Protein AF-A0A527NQM2-F1 (afdb_monomer_lite)

Secondary structure (DSSP, 8-state):
--HHHHHHHHHHHHHTHHHHHHHH-TTSEEETTEEEES-TT--SSSSEEEE-SS-SSSTT-TT-EEE----S----GGG-S--

Sequence (83 aa):
MSRRDLSELASCLGRQAEAVCRRYLSNGRRVGRYWVVGDARNTSGRSMFVRLKGPDFGKGAAGKWTEYVAPRVMLRPRDWALS

Foldseek 3Di:
DDPVVVLVVQLVCLQVVVVVCVVQLVLWDDDPQKTAAQDSNNHRDGQKIFGNDDPSDDDSGGRDMDGHPDPPDDDDPPPPPDD

Structure (mmCIF, N/CA/C/O backbone):
data_AF-A0A527NQM2-F1
#
_entry.id   AF-A0A527NQM2-F1
#
loop_
_atom_site.group_PDB
_atom_site.id
_atom_site.type_symbol
_atom_site.label_atom_id
_atom_site.label_alt_id
_atom_site.label_comp_id
_atom_site.label_asym_id
_atom_site.label_entity_id
_atom_site.label_seq_id
_atom_site.pdbx_PDB_ins_code
_atom_site.Cartn_x
_atom_site.Cartn_y
_atom_site.Cartn_z
_atom_site.occupancy
_atom_site.B_iso_or_equiv
_atom_site.auth_seq_id
_atom_site.auth_comp_id
_atom_site.auth_asym_id
_atom_site.auth_atom_id
_atom_site.pdbx_PDB_model_num
ATOM 1 N N . MET A 1 1 ? -24.387 -1.976 3.903 1.00 59.25 1 MET A N 1
ATOM 2 C CA . MET A 1 1 ? -23.036 -1.491 4.252 1.00 59.25 1 MET A CA 1
ATOM 3 C C . MET A 1 1 ? -23.098 0.005 4.488 1.00 59.25 1 MET A C 1
ATOM 5 O O . MET A 1 1 ? -23.260 0.769 3.543 1.00 59.25 1 MET A O 1
ATOM 9 N N . SER A 1 2 ? -23.062 0.413 5.752 1.00 79.88 2 SER A N 1
ATOM 10 C CA . SER A 1 2 ? -23.008 1.817 6.149 1.00 79.88 2 SER A CA 1
ATOM 11 C C . SER A 1 2 ? -21.600 2.388 5.916 1.00 79.88 2 SER A C 1
ATOM 13 O O . SER A 1 2 ? -20.619 1.648 5.844 1.00 79.88 2 SER A O 1
ATOM 15 N N . ARG A 1 3 ? -21.461 3.718 5.837 1.00 71.00 3 ARG A N 1
ATOM 16 C CA . ARG A 1 3 ? -20.142 4.378 5.755 1.00 71.00 3 ARG A CA 1
ATOM 17 C C . ARG A 1 3 ? -19.233 4.019 6.943 1.00 71.00 3 ARG A C 1
ATOM 19 O O . ARG A 1 3 ? -18.018 4.019 6.782 1.00 71.00 3 ARG A O 1
ATOM 26 N N . ARG A 1 4 ? -19.803 3.707 8.115 1.00 73.31 4 ARG A N 1
ATOM 27 C CA . ARG A 1 4 ? -19.029 3.285 9.295 1.00 73.31 4 ARG A CA 1
ATOM 28 C C . ARG A 1 4 ? -18.405 1.909 9.071 1.00 73.31 4 ARG A C 1
ATOM 30 O O . ARG A 1 4 ? -17.228 1.746 9.354 1.00 73.31 4 ARG A O 1
ATOM 37 N N . ASP A 1 5 ? -19.136 0.986 8.449 1.00 83.75 5 ASP A N 1
ATOM 38 C CA . ASP A 1 5 ? -18.654 -0.371 8.158 1.00 83.75 5 ASP A CA 1
ATOM 39 C C . ASP A 1 5 ? -17.436 -0.343 7.217 1.00 83.75 5 ASP A C 1
ATOM 41 O O . ASP A 1 5 ? -16.479 -1.090 7.403 1.00 83.75 5 ASP A O 1
ATOM 45 N N . LEU A 1 6 ? -17.444 0.556 6.223 1.00 85.94 6 LEU A N 1
ATOM 46 C CA . LEU A 1 6 ? -16.326 0.739 5.289 1.00 85.94 6 LEU A CA 1
ATOM 47 C C . LEU A 1 6 ? -15.079 1.314 5.970 1.00 85.94 6 LEU A C 1
ATOM 49 O O . LEU A 1 6 ? -13.965 0.889 5.665 1.00 85.94 6 LEU A O 1
ATOM 53 N N . SER A 1 7 ? -15.258 2.269 6.884 1.00 85.31 7 SER A N 1
ATOM 54 C CA . SER A 1 7 ? -14.157 2.853 7.655 1.00 85.31 7 SER A CA 1
ATOM 55 C C . SER A 1 7 ? -13.527 1.828 8.601 1.00 85.31 7 SER A C 1
ATOM 57 O O . SER A 1 7 ? -12.307 1.697 8.624 1.00 85.31 7 SER A O 1
ATOM 59 N N . GLU A 1 8 ? -14.343 1.054 9.317 1.00 87.06 8 GLU A N 1
ATOM 60 C CA . GLU A 1 8 ? -13.869 -0.026 10.194 1.00 87.06 8 GLU A CA 1
ATOM 61 C C . GLU A 1 8 ? -13.120 -1.109 9.409 1.00 87.06 8 GLU A C 1
ATOM 63 O O . GLU A 1 8 ? -12.047 -1.567 9.819 1.00 87.06 8 GLU A O 1
ATOM 68 N N . LEU A 1 9 ? -13.636 -1.475 8.230 1.00 88.31 9 LEU A N 1
ATOM 69 C CA . LEU A 1 9 ? -12.963 -2.405 7.328 1.00 88.31 9 LEU A CA 1
ATOM 70 C C . LEU A 1 9 ? -11.608 -1.856 6.865 1.00 88.31 9 LEU A C 1
ATOM 72 O O . LEU A 1 9 ? -10.607 -2.573 6.916 1.00 88.31 9 LEU A O 1
ATOM 76 N N . ALA A 1 10 ? -11.558 -0.589 6.446 1.00 87.31 10 ALA A N 1
ATOM 77 C CA . ALA A 1 10 ? -10.323 0.053 6.007 1.00 87.31 10 ALA A CA 1
ATOM 78 C C . ALA A 1 10 ? -9.259 0.059 7.114 1.00 87.31 10 ALA A C 1
ATOM 80 O O . ALA A 1 10 ? -8.098 -0.249 6.846 1.00 87.31 10 ALA A O 1
ATOM 81 N N . SER A 1 11 ? -9.641 0.328 8.361 1.00 87.25 11 SER A N 1
ATOM 82 C CA . SER A 1 11 ? -8.712 0.298 9.495 1.00 87.25 11 SER A CA 1
ATOM 83 C C . SER A 1 11 ? -8.264 -1.107 9.865 1.00 87.25 11 SER A C 1
ATOM 85 O O . SER A 1 11 ? -7.084 -1.315 10.148 1.00 87.25 11 SER A O 1
ATOM 87 N N . CYS A 1 12 ? -9.154 -2.098 9.787 1.00 89.31 12 CYS A N 1
ATOM 88 C CA . CYS A 1 12 ? -8.773 -3.496 9.973 1.00 89.31 12 CYS A CA 1
ATOM 89 C C . CYS A 1 12 ? -7.734 -3.946 8.933 1.00 89.31 12 CYS A C 1
ATOM 91 O O . CYS A 1 12 ? -6.729 -4.569 9.286 1.00 89.31 12 CYS A O 1
ATOM 93 N N . LEU A 1 13 ? -7.922 -3.555 7.669 1.00 87.81 13 LEU A N 1
ATOM 94 C CA . LEU A 1 13 ? -6.942 -3.780 6.604 1.00 87.81 13 LEU A CA 1
ATOM 95 C C . LEU A 1 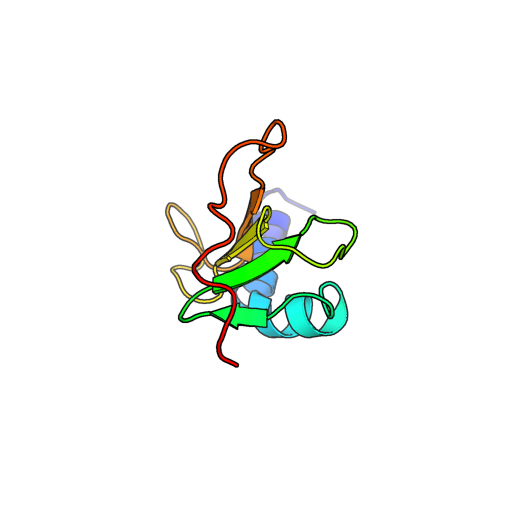13 ? -5.650 -2.986 6.837 1.00 87.81 13 LEU A C 1
ATOM 97 O O . LEU A 1 13 ? -4.563 -3.509 6.603 1.00 87.81 13 LEU A O 1
ATOM 101 N N . GLY A 1 14 ? -5.750 -1.760 7.355 1.00 90.56 14 GLY A N 1
ATOM 102 C CA . GLY A 1 14 ? -4.608 -0.924 7.722 1.00 90.56 14 GLY A CA 1
ATOM 103 C C . GLY A 1 14 ? -3.702 -1.583 8.762 1.00 90.56 14 GLY A C 1
ATOM 104 O O . GLY A 1 14 ? -2.483 -1.601 8.587 1.00 90.56 14 GLY A O 1
ATOM 105 N N . ARG A 1 15 ? -4.275 -2.220 9.792 1.00 91.38 15 ARG A N 1
ATOM 106 C CA . ARG A 1 15 ? -3.513 -3.002 10.787 1.00 91.38 15 ARG A CA 1
ATOM 107 C C . ARG A 1 15 ? -2.784 -4.196 10.169 1.00 91.38 15 ARG A C 1
ATOM 109 O O . ARG A 1 15 ? -1.707 -4.567 10.629 1.00 91.38 15 ARG A O 1
ATOM 116 N N . GLN A 1 16 ? -3.340 -4.764 9.103 1.00 94.94 16 GLN A N 1
ATOM 117 C CA . GLN A 1 16 ? -2.761 -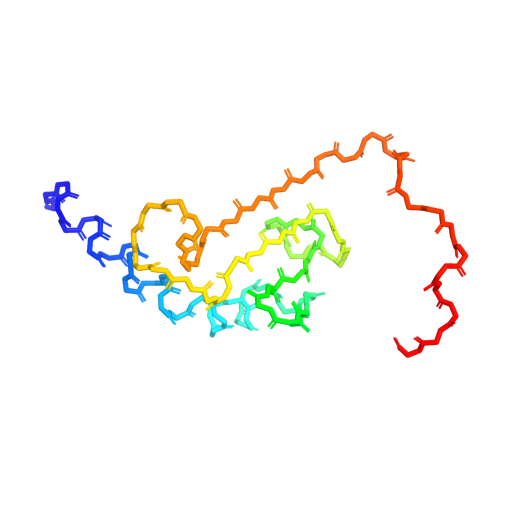5.883 8.357 1.00 94.94 16 GLN A CA 1
ATOM 118 C C . GLN A 1 16 ? -1.946 -5.441 7.131 1.00 94.94 16 GLN A C 1
ATOM 120 O O . GLN A 1 16 ? -1.594 -6.276 6.296 1.00 94.94 16 GLN A O 1
ATOM 125 N N . ALA A 1 17 ? -1.602 -4.151 7.017 1.00 95.56 17 ALA A N 1
ATOM 126 C CA . ALA A 1 17 ? -0.982 -3.594 5.817 1.00 95.56 17 ALA A CA 1
ATOM 127 C C . ALA A 1 17 ? 0.279 -4.350 5.375 1.00 95.56 17 ALA A C 1
ATOM 129 O O . ALA A 1 17 ? 0.475 -4.551 4.180 1.00 95.56 17 ALA A O 1
ATOM 130 N N . GLU A 1 18 ? 1.119 -4.818 6.306 1.00 95.75 18 GLU A N 1
ATOM 131 C CA . GLU A 1 18 ? 2.319 -5.580 5.937 1.00 95.75 18 GLU A CA 1
ATOM 132 C C . GLU A 1 18 ? 1.981 -6.942 5.321 1.00 95.75 18 GLU A C 1
ATOM 134 O O . GLU A 1 18 ? 2.590 -7.320 4.323 1.00 95.75 18 GLU A O 1
ATOM 139 N N . ALA A 1 19 ? 1.003 -7.664 5.869 1.00 96.62 19 ALA A N 1
ATOM 140 C CA . ALA A 1 19 ? 0.575 -8.950 5.322 1.00 96.62 19 ALA A CA 1
ATOM 141 C C . ALA A 1 19 ? -0.028 -8.780 3.918 1.00 96.62 19 ALA A C 1
ATOM 143 O O . ALA A 1 19 ? 0.314 -9.527 3.000 1.00 96.62 19 ALA A O 1
ATOM 144 N N . VAL A 1 20 ? -0.849 -7.742 3.727 1.00 94.81 20 VAL A N 1
ATOM 145 C CA . VAL A 1 20 ? -1.414 -7.374 2.420 1.00 94.81 20 VAL A CA 1
ATOM 146 C C . VAL A 1 20 ? -0.300 -7.037 1.426 1.00 94.81 20 VAL A C 1
ATOM 148 O O . VAL A 1 20 ? -0.291 -7.563 0.314 1.00 94.81 20 VAL A O 1
ATOM 151 N N . CYS A 1 21 ? 0.679 -6.222 1.829 1.00 96.25 21 CYS A N 1
ATOM 152 C CA . CYS A 1 21 ? 1.807 -5.861 0.972 1.00 96.25 21 CYS A CA 1
ATOM 153 C C . CYS A 1 21 ? 2.653 -7.082 0.594 1.00 96.25 21 CYS A C 1
ATOM 155 O O . CYS A 1 21 ? 2.990 -7.246 -0.571 1.00 96.25 21 CYS A O 1
ATOM 157 N N . ARG A 1 22 ? 2.937 -7.989 1.534 1.00 96.69 22 ARG A N 1
ATOM 158 C CA . ARG A 1 22 ? 3.653 -9.240 1.234 1.00 96.69 22 ARG A CA 1
ATOM 159 C C . ARG A 1 22 ? 2.898 -10.121 0.235 1.00 96.69 22 ARG A C 1
ATOM 161 O O . ARG A 1 22 ? 3.533 -10.787 -0.575 1.00 96.69 22 ARG A O 1
ATOM 168 N N . ARG A 1 23 ? 1.560 -10.133 0.288 1.00 97.00 23 ARG A N 1
ATOM 169 C CA . ARG A 1 23 ? 0.717 -10.964 -0.585 1.00 97.00 23 ARG A CA 1
ATOM 170 C C . ARG A 1 23 ? 0.550 -10.391 -1.991 1.00 97.00 23 ARG A C 1
ATOM 172 O O . ARG A 1 23 ? 0.604 -11.156 -2.946 1.00 97.00 23 ARG A O 1
ATOM 179 N N . TYR A 1 24 ? 0.311 -9.087 -2.110 1.00 95.88 24 TYR A N 1
ATOM 180 C CA . TYR A 1 24 ? -0.087 -8.455 -3.377 1.00 95.88 24 TYR A CA 1
ATOM 181 C C . TYR A 1 24 ? 0.976 -7.523 -3.967 1.00 95.88 24 TYR A C 1
ATOM 183 O O . TYR A 1 24 ? 0.979 -7.288 -5.170 1.00 95.88 24 TYR A O 1
ATOM 191 N N . LEU A 1 25 ? 1.886 -7.010 -3.138 1.00 96.38 25 LEU A N 1
ATOM 192 C CA . LEU A 1 25 ? 2.972 -6.102 -3.520 1.00 96.38 25 LEU A CA 1
ATOM 193 C C . LEU A 1 25 ? 4.341 -6.757 -3.272 1.00 96.38 25 LEU A C 1
ATOM 195 O O . LEU A 1 25 ? 5.249 -6.141 -2.707 1.00 96.38 25 LEU A O 1
ATOM 199 N N . SER A 1 26 ? 4.473 -8.025 -3.665 1.00 97.12 26 SER A N 1
ATOM 200 C CA . SER A 1 26 ? 5.630 -8.887 -3.388 1.00 97.12 26 SER A CA 1
ATOM 201 C C . SER A 1 26 ? 6.961 -8.396 -3.970 1.00 97.12 26 SER A C 1
ATOM 203 O O . SER A 1 26 ? 8.006 -8.784 -3.460 1.00 97.12 26 SER A O 1
ATOM 205 N N . ASN A 1 27 ? 6.943 -7.547 -5.005 1.00 96.56 27 ASN A N 1
ATOM 206 C CA . ASN A 1 27 ? 8.150 -6.938 -5.582 1.00 96.56 27 ASN A CA 1
ATOM 207 C C . ASN A 1 27 ? 8.632 -5.722 -4.777 1.00 96.56 27 ASN A C 1
ATOM 209 O O . ASN A 1 27 ? 9.664 -5.124 -5.090 1.00 96.56 27 ASN A O 1
ATOM 213 N N . GLY A 1 28 ? 7.870 -5.321 -3.759 1.00 96.06 28 GLY A N 1
ATOM 214 C CA . GLY A 1 28 ? 8.291 -4.328 -2.791 1.00 96.06 28 GLY A CA 1
ATOM 215 C C . GLY A 1 28 ? 9.084 -4.927 -1.632 1.00 96.06 28 GLY A C 1
ATOM 216 O O . GLY A 1 28 ? 9.327 -6.128 -1.543 1.00 96.06 28 GLY A O 1
ATOM 217 N N . ARG A 1 29 ? 9.493 -4.061 -0.707 1.00 97.19 29 ARG A N 1
ATOM 218 C CA . ARG A 1 29 ? 10.206 -4.463 0.510 1.00 97.19 29 ARG A CA 1
ATOM 219 C C . ARG A 1 29 ? 9.864 -3.575 1.691 1.00 97.19 29 ARG A C 1
ATOM 221 O O . ARG A 1 29 ? 9.520 -2.402 1.535 1.00 97.19 29 ARG A O 1
ATOM 228 N N . ARG A 1 30 ? 10.039 -4.113 2.895 1.00 97.25 30 ARG A N 1
ATOM 229 C CA . ARG A 1 30 ? 9.909 -3.349 4.135 1.00 97.25 30 ARG A CA 1
ATOM 230 C C . ARG A 1 30 ? 11.140 -2.464 4.359 1.00 97.25 30 ARG A C 1
ATOM 232 O O . ARG A 1 30 ? 12.258 -2.959 4.440 1.00 97.25 30 ARG A O 1
ATOM 239 N N . VAL A 1 31 ? 10.915 -1.163 4.530 1.00 96.50 31 VAL A N 1
ATOM 240 C CA . VAL A 1 31 ? 11.921 -0.161 4.909 1.00 96.50 31 VAL A CA 1
ATOM 241 C C . VAL A 1 31 ? 11.408 0.606 6.128 1.00 96.50 31 VAL A C 1
ATOM 243 O O . VAL A 1 31 ? 10.544 1.482 6.037 1.00 96.50 31 VAL A O 1
ATOM 246 N N . GLY A 1 32 ? 11.909 0.247 7.311 1.00 95.44 32 GLY A N 1
ATOM 247 C CA . GLY A 1 32 ? 11.471 0.835 8.577 1.00 95.44 32 GLY A CA 1
ATOM 248 C C . GLY A 1 32 ? 9.973 0.626 8.836 1.00 95.44 32 GLY A C 1
ATOM 249 O O . GLY A 1 32 ? 9.524 -0.494 9.073 1.00 95.44 32 GLY A O 1
ATOM 250 N N . ARG A 1 33 ? 9.200 1.720 8.825 1.00 95.75 33 ARG A N 1
ATOM 251 C CA . ARG A 1 33 ? 7.735 1.724 9.027 1.00 95.75 33 ARG A CA 1
ATOM 252 C C . ARG A 1 33 ? 6.939 1.714 7.718 1.00 95.75 33 ARG A C 1
ATOM 254 O O . ARG A 1 33 ? 5.732 1.943 7.758 1.00 95.75 33 ARG A O 1
ATOM 261 N N . TYR A 1 34 ? 7.593 1.478 6.586 1.00 96.56 34 TYR A N 1
ATOM 262 C CA . TYR A 1 34 ? 6.977 1.547 5.268 1.00 96.56 34 TYR A CA 1
ATOM 263 C C . TYR A 1 34 ? 7.219 0.269 4.467 1.00 96.56 34 TYR A C 1
ATOM 265 O O . TYR A 1 34 ? 8.232 -0.403 4.646 1.00 96.56 34 TYR A O 1
ATOM 273 N N . TRP A 1 35 ? 6.301 -0.040 3.561 1.00 97.31 35 TRP A N 1
ATOM 274 C CA . TRP A 1 35 ? 6.542 -0.906 2.413 1.00 97.31 35 TRP A CA 1
ATOM 275 C C . TRP A 1 35 ? 6.856 -0.021 1.217 1.00 97.31 35 TRP A C 1
ATOM 277 O O . TRP A 1 35 ? 6.141 0.952 1.007 1.00 97.31 35 TRP A O 1
ATOM 287 N N . VAL A 1 36 ? 7.904 -0.320 0.460 1.00 96.75 36 VAL A N 1
ATOM 288 C CA . VAL A 1 36 ? 8.328 0.462 -0.708 1.00 96.75 36 VAL A CA 1
ATOM 289 C C . VAL A 1 36 ? 8.250 -0.425 -1.943 1.00 96.75 36 VAL A C 1
ATOM 291 O O . VAL A 1 36 ? 8.800 -1.524 -1.924 1.00 96.75 36 VAL A O 1
ATOM 294 N N . VAL A 1 37 ? 7.576 0.046 -2.989 1.00 95.88 37 VAL A N 1
ATOM 295 C CA . VAL A 1 37 ? 7.338 -0.654 -4.261 1.00 95.88 37 VAL A CA 1
ATOM 296 C C . VAL A 1 37 ? 7.353 0.356 -5.419 1.00 95.88 37 VAL A C 1
ATOM 298 O O . VAL A 1 37 ? 7.424 1.567 -5.198 1.00 95.88 37 VAL A O 1
ATOM 301 N N . GLY A 1 38 ? 7.349 -0.110 -6.664 1.00 94.88 38 GLY A N 1
ATOM 302 C CA . GLY A 1 38 ? 7.238 0.753 -7.837 1.00 94.88 38 GLY A CA 1
ATOM 303 C C . GLY A 1 38 ? 5.867 1.413 -7.903 1.00 94.88 38 GLY A C 1
ATOM 304 O O . GLY A 1 38 ? 5.764 2.626 -7.767 1.00 94.88 38 GLY A O 1
ATOM 305 N N . ASP A 1 39 ? 4.810 0.629 -8.034 1.00 92.25 39 ASP A N 1
ATOM 306 C CA . ASP A 1 39 ? 3.450 1.145 -8.195 1.00 92.25 39 ASP A CA 1
ATOM 307 C C . ASP A 1 39 ? 2.402 0.155 -7.662 1.00 92.25 39 ASP A C 1
ATOM 309 O O . ASP A 1 39 ? 2.720 -0.930 -7.158 1.00 92.25 39 ASP A O 1
ATOM 313 N N . ALA A 1 40 ? 1.126 0.519 -7.800 1.00 92.88 40 ALA A N 1
ATOM 314 C CA . ALA A 1 40 ? 0.001 -0.331 -7.416 1.00 92.88 40 ALA A CA 1
ATOM 315 C C . ALA A 1 40 ? -0.138 -1.601 -8.282 1.00 92.88 40 ALA A C 1
ATOM 317 O O . ALA A 1 40 ? -0.855 -2.523 -7.894 1.00 92.88 40 ALA A O 1
ATOM 318 N N . ARG A 1 41 ? 0.552 -1.679 -9.431 1.00 94.38 41 ARG A N 1
ATOM 319 C CA . ARG A 1 41 ? 0.642 -2.881 -10.278 1.00 94.38 41 ARG A CA 1
ATOM 320 C C . ARG A 1 41 ? 1.775 -3.814 -9.842 1.00 94.38 41 ARG A C 1
ATOM 322 O O . ARG A 1 41 ? 2.080 -4.763 -10.559 1.00 94.38 41 ARG A O 1
ATOM 329 N N . ASN A 1 42 ? 2.373 -3.572 -8.671 1.00 95.06 42 ASN A N 1
ATOM 330 C CA . ASN A 1 42 ? 3.476 -4.357 -8.128 1.00 95.06 42 ASN A CA 1
ATOM 331 C C . ASN A 1 42 ? 4.717 -4.326 -9.036 1.00 95.06 42 ASN A C 1
ATOM 333 O O . ASN A 1 42 ? 5.473 -5.295 -9.084 1.00 95.06 42 ASN A O 1
ATOM 337 N N . THR A 1 43 ? 4.962 -3.238 -9.775 1.00 94.44 43 THR A N 1
ATOM 338 C CA . THR A 1 43 ? 6.266 -3.089 -10.434 1.00 94.44 43 THR A CA 1
ATOM 339 C C . THR A 1 43 ? 7.361 -2.935 -9.380 1.00 94.44 43 THR A C 1
ATOM 341 O O . THR A 1 43 ? 7.150 -2.383 -8.296 1.00 94.44 43 THR A O 1
ATOM 344 N N . SER A 1 44 ? 8.556 -3.453 -9.657 1.00 91.69 44 SER A N 1
ATOM 345 C CA . SER A 1 44 ? 9.716 -3.201 -8.801 1.00 91.69 44 SER A CA 1
ATOM 346 C C . SER A 1 44 ? 10.090 -1.721 -8.867 1.00 91.69 44 SER A C 1
ATOM 348 O O . SER A 1 44 ? 10.157 -1.149 -9.953 1.00 91.69 44 SER A O 1
ATOM 350 N N . GLY A 1 45 ? 10.389 -1.095 -7.732 1.00 90.31 45 GLY A N 1
ATOM 351 C CA . GLY A 1 45 ? 10.764 0.315 -7.720 1.00 90.31 45 GLY A CA 1
ATOM 352 C C . GLY A 1 45 ? 10.607 0.962 -6.355 1.00 90.31 45 GLY A C 1
ATOM 353 O O . GLY A 1 45 ? 10.595 0.287 -5.323 1.00 90.31 45 GLY A O 1
ATOM 354 N N . ARG A 1 46 ? 10.557 2.296 -6.354 1.00 91.00 46 ARG A N 1
ATOM 355 C CA . ARG A 1 46 ? 10.483 3.120 -5.136 1.00 91.00 46 ARG A CA 1
ATOM 356 C C . ARG A 1 46 ? 9.538 4.319 -5.274 1.00 91.00 46 ARG A C 1
ATOM 358 O O . ARG A 1 46 ? 9.615 5.237 -4.462 1.00 91.00 46 ARG A O 1
ATOM 365 N N . SER A 1 47 ? 8.699 4.341 -6.307 1.00 91.56 47 SER A N 1
ATOM 366 C CA . SER A 1 47 ? 7.743 5.427 -6.549 1.00 91.56 47 SER A CA 1
ATOM 367 C C . SER A 1 47 ? 6.538 5.348 -5.619 1.00 91.56 47 SER A C 1
ATOM 369 O O . SER A 1 47 ? 5.962 6.382 -5.311 1.00 91.56 47 SER A O 1
ATOM 371 N N . MET A 1 48 ? 6.201 4.175 -5.088 1.00 94.81 48 MET A N 1
ATOM 372 C CA . MET A 1 48 ? 5.082 3.992 -4.172 1.00 94.81 48 MET A CA 1
ATOM 373 C C . MET A 1 48 ? 5.540 3.498 -2.799 1.00 94.81 48 MET A C 1
ATOM 375 O O . MET A 1 48 ? 6.431 2.658 -2.666 1.00 94.81 48 MET A O 1
ATOM 379 N N . PHE A 1 49 ? 4.889 3.994 -1.749 1.00 95.19 49 PHE A N 1
ATOM 380 C CA . PHE A 1 49 ? 5.096 3.510 -0.391 1.00 95.19 49 PHE A CA 1
ATOM 381 C C . PHE A 1 49 ? 3.791 3.400 0.397 1.00 95.19 49 PHE A C 1
ATOM 383 O O . PHE A 1 49 ? 2.888 4.222 0.253 1.00 95.19 49 PHE A O 1
ATOM 390 N N . VAL A 1 50 ? 3.716 2.396 1.271 1.00 96.31 50 VAL A N 1
ATOM 391 C CA . VAL A 1 50 ? 2.583 2.109 2.164 1.00 96.31 50 VAL A CA 1
ATOM 392 C C . VAL A 1 50 ? 3.053 2.211 3.610 1.00 96.31 50 VAL A C 1
ATOM 394 O O . VAL A 1 50 ? 4.087 1.651 3.967 1.00 96.31 50 VAL A O 1
ATOM 397 N N . ARG A 1 51 ? 2.318 2.908 4.478 1.00 96.50 51 ARG A N 1
ATOM 398 C CA . ARG A 1 51 ? 2.605 2.949 5.921 1.00 96.50 51 ARG A CA 1
ATOM 399 C C . ARG A 1 51 ? 2.201 1.637 6.583 1.00 96.50 51 ARG A C 1
ATOM 401 O O . ARG A 1 51 ? 1.045 1.247 6.523 1.00 96.50 51 ARG A O 1
ATOM 408 N N . LEU A 1 52 ? 3.137 0.992 7.270 1.00 96.19 52 LEU A N 1
ATOM 409 C CA . LEU A 1 52 ? 2.903 -0.268 7.987 1.00 96.19 52 LEU A CA 1
ATOM 410 C C . LEU A 1 52 ? 2.544 -0.063 9.460 1.00 96.19 52 LEU A C 1
ATOM 412 O O . LEU A 1 52 ? 1.992 -0.954 10.092 1.00 96.19 52 LEU A O 1
ATOM 416 N N . LYS A 1 53 ? 2.907 1.091 10.028 1.00 94.31 53 LYS A N 1
ATOM 417 C CA . LYS A 1 53 ? 2.639 1.443 11.426 1.00 94.31 53 LYS A CA 1
ATOM 418 C C . LYS A 1 53 ? 2.087 2.860 11.510 1.00 94.31 53 LYS A C 1
ATOM 420 O O . LYS A 1 53 ? 2.619 3.760 10.858 1.00 94.31 53 LYS A O 1
ATOM 425 N N . GLY A 1 54 ? 1.084 3.051 12.356 1.00 92.62 54 GLY A N 1
ATOM 426 C CA . GLY A 1 54 ? 0.402 4.322 12.571 1.00 92.62 54 GLY A CA 1
ATOM 427 C C . GLY A 1 54 ? -0.910 4.114 13.326 1.00 92.62 54 GLY A C 1
ATOM 428 O O . GLY A 1 54 ? -1.221 2.972 13.665 1.00 92.62 54 GLY A O 1
ATOM 429 N N . PRO A 1 55 ? -1.664 5.191 13.594 1.00 92.62 55 PRO A N 1
ATOM 430 C CA . PRO A 1 55 ? -3.026 5.074 14.104 1.00 92.62 55 PRO A CA 1
ATOM 431 C C . PRO A 1 55 ? -3.933 4.343 13.102 1.00 92.62 55 PRO A C 1
ATOM 433 O O . PRO A 1 55 ? -3.615 4.239 11.917 1.00 92.62 55 PRO A O 1
ATOM 436 N N . ASP A 1 56 ? -5.089 3.883 13.568 1.00 88.06 56 ASP A N 1
ATOM 437 C CA . ASP A 1 56 ? -6.087 3.240 12.706 1.00 88.06 56 ASP A CA 1
ATOM 438 C C . ASP A 1 56 ? -6.754 4.232 11.743 1.00 88.06 56 ASP A C 1
ATOM 440 O O . ASP A 1 56 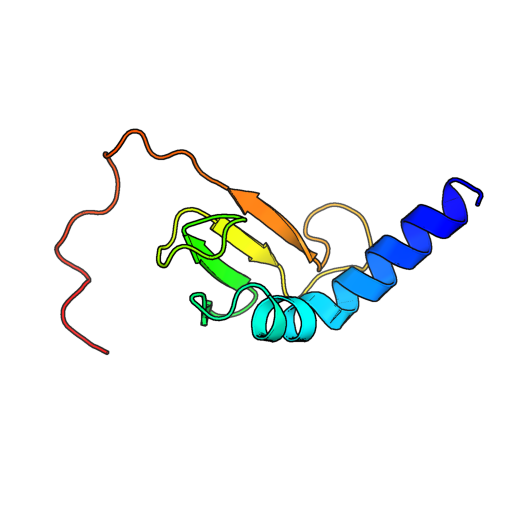? -7.212 3.849 10.667 1.00 88.06 56 ASP A O 1
ATOM 444 N N . PHE A 1 57 ? -6.768 5.519 12.102 1.00 86.12 57 PHE A N 1
ATOM 445 C CA . PHE A 1 57 ? -7.400 6.588 11.338 1.00 86.12 57 PHE A CA 1
ATOM 446 C C . PHE A 1 57 ? -6.560 7.869 11.353 1.00 86.12 57 PHE A C 1
ATOM 448 O O . PHE A 1 57 ? -5.713 8.087 12.220 1.00 86.12 57 PHE A O 1
ATOM 455 N N . GLY A 1 58 ? -6.825 8.754 10.392 1.00 86.94 58 GLY A N 1
ATOM 456 C CA . GLY A 1 58 ? -6.242 10.093 10.354 1.00 86.94 58 GLY A CA 1
ATOM 457 C C . GLY A 1 58 ? -4.834 10.169 9.755 1.00 86.94 58 GLY A C 1
ATOM 458 O O . GLY A 1 58 ? -4.393 9.335 8.955 1.00 86.94 58 GLY A O 1
ATOM 459 N N . LYS A 1 59 ? -4.124 11.257 10.069 1.00 87.94 59 LYS A N 1
ATOM 460 C CA . LYS A 1 59 ? -2.822 11.557 9.464 1.00 87.94 59 LYS A CA 1
ATOM 461 C C . LYS A 1 59 ? -1.784 10.527 9.910 1.00 87.94 59 LYS A C 1
ATOM 463 O O . LYS A 1 59 ? -1.476 10.403 11.087 1.00 87.94 59 LYS A O 1
ATOM 468 N N . GLY A 1 60 ? -1.200 9.837 8.933 1.00 89.00 60 GLY A N 1
ATOM 469 C CA . GLY A 1 60 ? -0.172 8.829 9.185 1.00 89.00 60 GLY A CA 1
ATOM 470 C C . GLY A 1 60 ? -0.718 7.445 9.527 1.00 89.00 60 GLY A C 1
ATOM 471 O O . GLY A 1 60 ? 0.071 6.621 9.981 1.00 89.00 60 GLY A O 1
ATOM 472 N N . ALA A 1 61 ? -2.011 7.192 9.294 1.00 93.25 61 ALA A N 1
ATOM 473 C CA . ALA A 1 61 ? -2.621 5.895 9.544 1.00 93.25 61 ALA A CA 1
ATOM 474 C C . ALA A 1 61 ? -1.924 4.740 8.809 1.00 93.25 61 ALA A C 1
ATOM 476 O O . ALA A 1 61 ? -1.365 4.921 7.717 1.00 93.25 61 ALA A O 1
ATOM 477 N N . ALA A 1 62 ? -1.958 3.556 9.418 1.00 94.94 62 ALA A N 1
ATOM 478 C CA . ALA A 1 62 ? -1.480 2.335 8.780 1.00 94.94 62 ALA A CA 1
ATOM 479 C C . ALA A 1 62 ? -2.338 2.000 7.543 1.00 94.94 62 ALA A C 1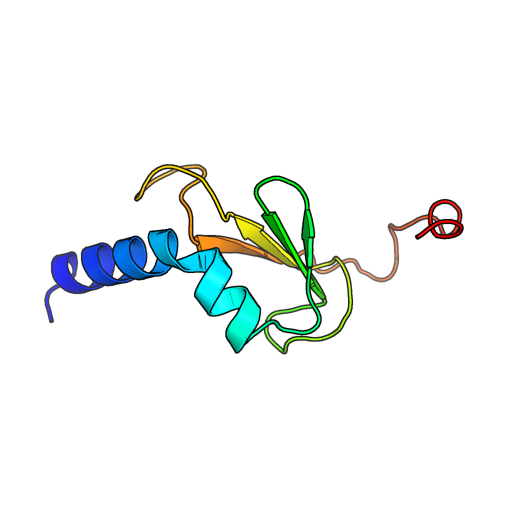
ATOM 481 O O . ALA A 1 62 ? -3.517 2.333 7.476 1.00 94.94 62 ALA A O 1
ATOM 482 N N . GLY A 1 63 ? -1.728 1.415 6.515 1.00 93.75 63 GLY A N 1
ATOM 483 C CA . GLY A 1 63 ? -2.357 1.167 5.214 1.00 93.75 63 GLY A CA 1
ATOM 484 C C . GLY A 1 63 ? -2.434 2.388 4.293 1.00 93.75 63 GLY A C 1
ATOM 485 O O . GLY A 1 63 ? -2.653 2.226 3.093 1.00 93.75 63 GLY A O 1
ATOM 486 N N . LYS A 1 64 ? -2.189 3.611 4.790 1.00 93.44 64 LYS A N 1
ATOM 487 C CA . LYS A 1 64 ? -2.115 4.789 3.917 1.00 93.44 64 LYS A CA 1
ATOM 488 C C . LYS A 1 64 ? -0.941 4.645 2.954 1.00 93.44 64 LYS A C 1
ATOM 490 O O . LYS A 1 64 ? 0.201 4.481 3.390 1.00 93.44 64 LYS A O 1
ATOM 495 N N . TRP A 1 65 ? -1.224 4.783 1.664 1.00 93.12 65 TRP A N 1
ATOM 496 C CA . TRP A 1 65 ? -0.222 4.732 0.613 1.00 93.12 65 TRP A CA 1
ATOM 497 C C . TRP A 1 65 ? -0.114 6.050 -0.143 1.00 93.12 65 TRP A C 1
ATOM 499 O O . TRP A 1 65 ? -1.003 6.904 -0.104 1.00 93.12 65 TRP A O 1
ATOM 509 N N . THR A 1 66 ? 1.031 6.253 -0.772 1.00 93.62 66 THR A N 1
ATOM 510 C CA . THR A 1 66 ? 1.301 7.398 -1.633 1.00 93.62 66 THR A CA 1
ATOM 511 C C . THR A 1 66 ? 2.199 6.931 -2.759 1.00 93.62 66 THR A C 1
ATOM 513 O O . THR A 1 66 ? 3.165 6.204 -2.529 1.00 93.62 66 THR A O 1
ATOM 516 N N . GLU A 1 67 ? 1.853 7.350 -3.965 1.00 90.50 67 GLU A N 1
ATOM 517 C CA . GLU A 1 67 ? 2.621 7.124 -5.175 1.00 90.50 67 GLU A CA 1
ATOM 518 C C . GLU A 1 67 ? 3.118 8.469 -5.693 1.00 90.50 67 GLU A C 1
ATOM 520 O O . GLU A 1 67 ? 2.381 9.454 -5.749 1.00 90.50 67 GLU A O 1
ATOM 525 N N . TYR A 1 68 ? 4.395 8.507 -6.037 1.00 85.69 68 TYR A N 1
ATOM 526 C CA . TYR A 1 68 ? 5.029 9.604 -6.728 1.00 85.69 68 TYR A CA 1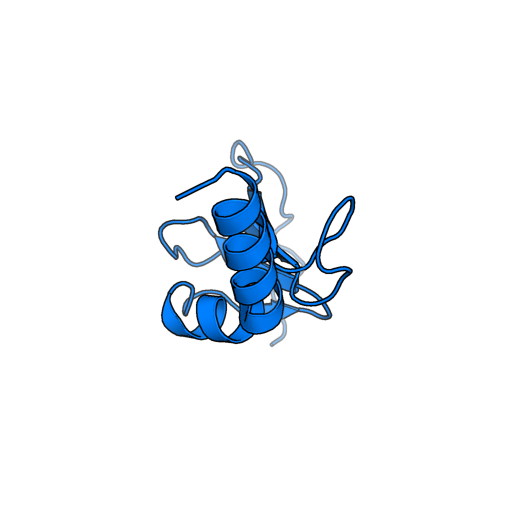
ATOM 527 C C . TYR A 1 68 ? 5.150 9.227 -8.193 1.00 85.69 68 TYR A C 1
ATOM 529 O O . TYR A 1 68 ? 5.865 8.291 -8.549 1.00 85.69 68 TYR A O 1
ATOM 537 N N . VAL A 1 69 ? 4.522 10.014 -9.057 1.00 68.50 69 VAL A N 1
ATOM 538 C CA . VAL A 1 69 ? 4.878 10.011 -10.471 1.00 68.50 69 VAL A CA 1
ATOM 539 C C . VAL A 1 69 ? 6.141 10.853 -10.589 1.00 68.50 69 VAL A C 1
ATOM 541 O O . VAL A 1 69 ? 6.077 12.076 -10.664 1.00 68.50 69 VAL A O 1
ATOM 544 N N . ALA A 1 70 ? 7.312 10.221 -10.534 1.00 52.12 70 ALA A N 1
ATOM 545 C CA . ALA A 1 70 ? 8.527 10.914 -10.931 1.00 52.12 70 ALA A CA 1
ATOM 546 C C . ALA A 1 70 ? 8.504 11.033 -12.464 1.00 52.12 70 ALA A C 1
ATOM 548 O O . ALA A 1 70 ? 8.502 9.997 -13.136 1.00 52.12 70 ALA A O 1
ATOM 549 N N . PRO A 1 71 ? 8.525 12.237 -13.062 1.00 46.69 71 PRO A N 1
ATOM 550 C CA . PRO A 1 71 ? 8.805 12.376 -14.484 1.00 46.69 71 PRO A CA 1
ATOM 551 C C . PRO A 1 71 ? 10.279 12.020 -14.719 1.00 46.69 71 PRO A C 1
ATOM 553 O O . PRO A 1 71 ? 11.103 12.911 -14.813 1.00 46.69 71 PRO A O 1
ATOM 556 N N . ARG A 1 72 ? 10.658 10.730 -14.704 1.00 48.47 72 ARG A N 1
ATOM 557 C CA . ARG A 1 72 ? 12.020 10.199 -14.974 1.00 48.47 72 ARG A CA 1
ATOM 558 C C . ARG A 1 72 ? 13.214 10.952 -14.341 1.00 48.47 72 ARG A C 1
ATOM 560 O O . ARG A 1 72 ? 14.347 10.756 -14.766 1.00 48.47 72 ARG A O 1
ATOM 567 N N . VAL A 1 73 ? 13.009 11.781 -13.321 1.00 49.31 73 VAL A N 1
ATOM 568 C CA . VAL A 1 73 ? 14.036 12.659 -12.749 1.00 49.31 73 VAL A CA 1
ATOM 569 C C . VAL A 1 73 ? 13.773 12.773 -11.254 1.00 49.31 73 VAL A C 1
ATOM 571 O O . VAL A 1 73 ? 13.046 13.649 -10.811 1.00 49.31 73 VAL A O 1
ATOM 574 N N . MET A 1 74 ? 14.308 11.823 -10.487 1.00 45.94 74 MET A N 1
ATOM 575 C CA . MET A 1 74 ? 14.945 12.025 -9.173 1.00 45.94 74 MET A CA 1
ATOM 576 C C . MET A 1 74 ? 15.137 10.676 -8.473 1.00 45.94 74 MET A C 1
ATOM 578 O O . MET A 1 74 ? 14.469 10.357 -7.500 1.00 45.94 74 MET A O 1
ATOM 582 N N . LEU A 1 75 ? 16.109 9.898 -8.945 1.00 46.84 75 LEU A N 1
ATOM 583 C CA . LEU A 1 75 ? 17.028 9.179 -8.065 1.00 46.84 75 LEU A CA 1
ATOM 584 C C . LEU A 1 75 ? 18.400 9.283 -8.730 1.00 46.84 75 LEU A C 1
ATOM 586 O O . LEU A 1 75 ? 18.581 8.838 -9.863 1.00 46.84 75 LEU A O 1
ATOM 590 N N . ARG A 1 76 ? 19.356 9.940 -8.065 1.00 53.03 76 ARG A N 1
ATOM 591 C CA . ARG A 1 76 ? 20.746 9.909 -8.520 1.00 53.03 76 ARG A CA 1
ATOM 592 C C . ARG A 1 76 ? 21.217 8.442 -8.492 1.00 53.03 76 ARG A C 1
ATOM 594 O O . ARG A 1 76 ? 21.001 7.785 -7.478 1.00 53.03 76 ARG A O 1
ATOM 601 N N . PRO A 1 77 ? 21.888 7.931 -9.538 1.00 53.22 77 PRO A N 1
ATOM 602 C CA . PRO A 1 77 ? 22.308 6.524 -9.621 1.00 53.22 77 PRO A CA 1
ATOM 603 C C . PRO A 1 77 ? 23.301 6.036 -8.547 1.00 53.22 77 PRO A C 1
ATOM 605 O O . PRO A 1 77 ? 23.635 4.857 -8.529 1.00 53.22 77 PRO A O 1
ATOM 608 N N . ARG A 1 78 ? 23.837 6.916 -7.689 1.00 50.66 78 ARG A N 1
ATOM 609 C CA . ARG A 1 78 ? 25.052 6.637 -6.902 1.00 50.66 78 ARG A CA 1
ATOM 610 C C . ARG A 1 78 ? 24.851 5.921 -5.561 1.00 50.66 78 ARG A C 1
ATOM 612 O O . ARG A 1 78 ? 25.849 5.518 -4.982 1.00 50.66 78 ARG A O 1
ATOM 619 N N . ASP A 1 79 ? 23.618 5.657 -5.137 1.00 50.56 79 ASP A N 1
ATOM 620 C CA . ASP A 1 79 ? 23.355 4.955 -3.866 1.00 50.56 79 ASP A CA 1
ATOM 621 C C . ASP A 1 79 ? 22.960 3.472 -4.061 1.00 50.56 79 ASP A C 1
ATOM 623 O O . ASP A 1 79 ? 22.331 2.878 -3.190 1.00 50.56 79 ASP A O 1
ATOM 627 N N . TRP A 1 80 ? 23.263 2.873 -5.225 1.00 54.38 80 TRP A N 1
ATOM 628 C CA . TRP A 1 80 ? 22.826 1.510 -5.595 1.00 54.38 80 TRP A CA 1
ATOM 629 C C . TRP A 1 80 ? 23.916 0.426 -5.488 1.00 54.38 80 TRP A C 1
ATOM 631 O O . TRP A 1 80 ? 23.645 -0.753 -5.695 1.00 54.38 80 TRP A O 1
ATOM 641 N N . ALA A 1 81 ? 25.149 0.779 -5.130 1.00 44.53 81 ALA A N 1
ATOM 642 C CA . ALA A 1 81 ? 26.134 -0.223 -4.740 1.00 44.53 81 ALA A CA 1
ATOM 643 C C . ALA A 1 81 ? 26.058 -0.397 -3.222 1.00 44.53 81 ALA A C 1
ATOM 645 O O . ALA A 1 81 ? 26.639 0.410 -2.504 1.00 44.53 81 ALA A O 1
ATOM 646 N N . LEU A 1 82 ? 25.293 -1.399 -2.776 1.00 42.25 82 LEU A N 1
ATOM 647 C CA . LEU A 1 82 ? 25.464 -2.235 -1.575 1.00 42.25 82 LEU A CA 1
ATOM 648 C C . LEU A 1 82 ? 24.087 -2.687 -1.044 1.00 42.25 82 LEU A C 1
ATOM 650 O O . LEU A 1 82 ? 23.340 -1.890 -0.481 1.00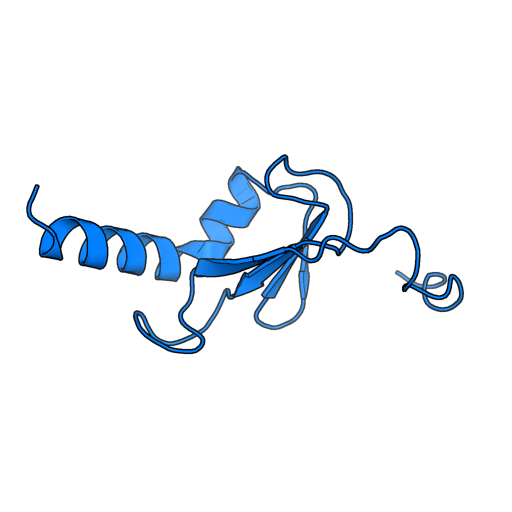 42.25 82 LEU A O 1
ATOM 654 N N . SER A 1 83 ? 23.874 -4.007 -1.130 1.00 38.78 83 SER A N 1
ATOM 655 C CA . SER A 1 83 ? 22.802 -4.835 -0.533 1.00 38.78 83 SER A CA 1
ATOM 656 C C . SER A 1 83 ? 21.457 -4.912 -1.257 1.00 38.78 83 SER A C 1
ATOM 658 O O . SER A 1 83 ? 20.693 -3.922 -1.273 1.00 38.78 83 SER A O 1
#

pLDDT: mean 84.03, std 17.42, range [38.78, 97.31]

Radius of gyration: 14.46 Å; chains: 1; bounding box: 49×24×29 Å